Protein AF-A0A6V7KKI3-F1 (afdb_monomer_lite)

Organism: NCBI:txid1563983

Radius of gyration: 18.12 Å; chains: 1; bounding box: 39×19×42 Å

Foldseek 3Di:
DVVVLCVDPVRVVVDDVVVCVVCVPVPDDDDDWDWDQDPVGIDTPDDDDDD

InterPro domains:
  IPR036005 Creatinase/aminopeptidase-like [G3DSA:3.90.230.10] (1-51)
  IPR036005 Creatinase/aminopeptidase-like [SSF55920] (20-50)
  IPR052433 Xaa-Pro dipeptidase-like [PTHR43226] (4-51)

pLDDT: mean 96.86, std 2.5, range [81.44, 98.62]

Secondary structure (DSSP, 8-state):
-HHHHHH-HHHHTT--HHHHHTTTT---------EEEETTEEEE-------

Structure (mmCIF, N/CA/C/O backbone):
data_AF-A0A6V7KKI3-F1
#
_entry.id   AF-A0A6V7KKI3-F1
#
loop_
_atom_site.group_PDB
_atom_site.id
_atom_site.type_symbol
_atom_site.label_atom_id
_atom_site.label_alt_id
_atom_site.label_comp_id
_atom_site.label_asym_id
_atom_site.label_entity_id
_atom_site.label_seq_id
_atom_site.pdbx_PDB_ins_code
_atom_site.Cartn_x
_atom_site.Cartn_y
_atom_site.Cartn_z
_atom_site.occupancy
_atom_site.B_iso_or_equiv
_atom_site.auth_seq_id
_atom_site.auth_comp_id
_atom_site.auth_asym_id
_atom_site.auth_atom_id
_atom_site.pdbx_PDB_model_num
ATOM 1 N N . MET A 1 1 ? -8.048 -10.722 13.122 1.00 81.44 1 MET A N 1
ATOM 2 C CA . MET A 1 1 ? -6.953 -9.735 13.265 1.00 81.44 1 MET A CA 1
ATOM 3 C C . MET A 1 1 ? -7.392 -8.505 14.067 1.00 81.44 1 MET A C 1
ATOM 5 O O . MET A 1 1 ? -6.961 -8.371 15.203 1.00 81.44 1 MET A O 1
ATOM 9 N N . LEU A 1 2 ? -8.302 -7.656 13.562 1.00 95.25 2 LEU A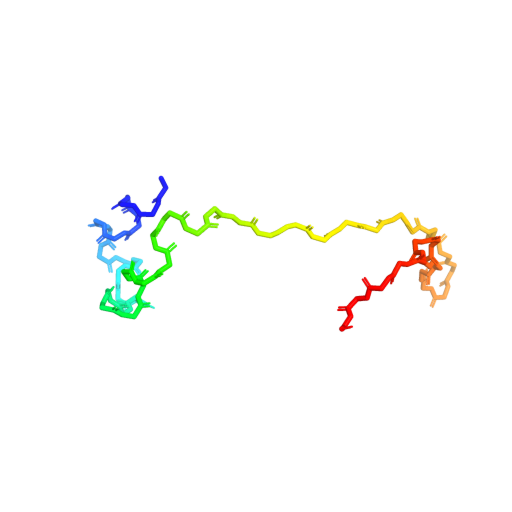 N 1
ATOM 10 C CA . LEU A 1 2 ? -8.652 -6.384 14.228 1.00 9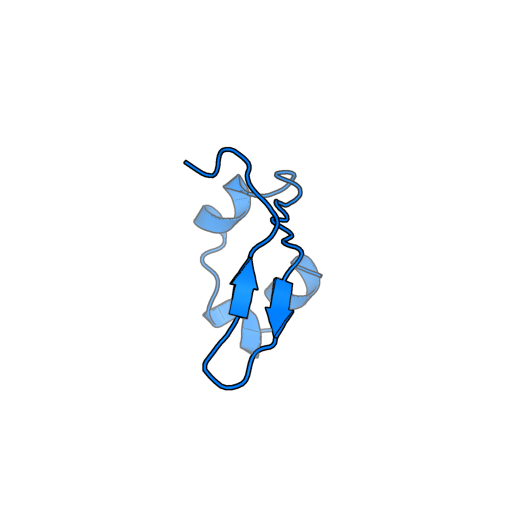5.25 2 LEU A CA 1
ATOM 11 C C . LEU A 1 2 ? -9.242 -6.538 15.644 1.00 95.25 2 LEU A C 1
ATOM 13 O O . LEU A 1 2 ? -8.874 -5.798 16.548 1.00 95.25 2 LEU A O 1
ATOM 17 N N . ASN A 1 3 ? -10.104 -7.536 15.868 1.00 95.81 3 ASN A N 1
ATOM 18 C CA . ASN A 1 3 ? -10.670 -7.793 17.200 1.00 95.81 3 ASN A CA 1
ATOM 19 C C . ASN A 1 3 ? -9.596 -8.203 18.219 1.00 95.81 3 ASN A C 1
ATOM 21 O O . ASN A 1 3 ? -9.665 -7.791 19.371 1.00 95.81 3 ASN A O 1
ATOM 25 N N . ALA A 1 4 ? -8.582 -8.959 17.787 1.00 97.50 4 ALA A N 1
ATOM 26 C CA . ALA A 1 4 ? -7.472 -9.345 18.653 1.00 97.50 4 ALA A CA 1
ATOM 27 C C . ALA A 1 4 ? -6.654 -8.112 19.071 1.00 97.50 4 ALA A C 1
ATOM 29 O O . ALA A 1 4 ? -6.378 -7.931 20.255 1.00 97.50 4 ALA A O 1
ATOM 30 N N . ALA A 1 5 ? -6.365 -7.207 18.130 1.00 96.88 5 ALA A N 1
ATOM 31 C CA . ALA A 1 5 ? -5.655 -5.964 18.427 1.00 96.88 5 ALA A CA 1
ATOM 32 C C . ALA A 1 5 ? -6.450 -5.038 19.364 1.00 96.88 5 ALA A C 1
ATOM 34 O O . ALA A 1 5 ? -5.891 -4.487 20.309 1.00 96.88 5 ALA A O 1
ATOM 35 N N . LEU A 1 6 ? -7.769 -4.935 19.170 1.00 96.50 6 LEU A N 1
ATOM 36 C CA . LEU A 1 6 ? -8.651 -4.211 20.088 1.00 96.50 6 LEU A CA 1
ATOM 37 C C . LEU A 1 6 ? -8.719 -4.872 21.467 1.00 96.50 6 LEU A C 1
ATOM 39 O O . LEU A 1 6 ? -8.869 -4.171 22.460 1.00 96.50 6 LEU A O 1
ATOM 43 N N . SER A 1 7 ? -8.575 -6.193 21.572 1.00 97.00 7 SER A N 1
ATOM 44 C CA . SER A 1 7 ? -8.550 -6.878 22.870 1.00 97.00 7 SER A CA 1
ATOM 45 C C . SER A 1 7 ? -7.226 -6.696 23.625 1.00 97.00 7 SER A C 1
ATOM 47 O O . SER A 1 7 ? -7.240 -6.684 24.853 1.00 97.00 7 SER A O 1
ATOM 49 N N . ASN A 1 8 ? -6.111 -6.442 22.935 1.00 98.06 8 ASN A N 1
ATOM 50 C CA . ASN A 1 8 ? -4.789 -6.260 23.537 1.00 98.06 8 ASN A CA 1
ATOM 51 C C . ASN A 1 8 ? -4.577 -4.814 24.043 1.00 98.06 8 ASN A C 1
ATOM 53 O O . ASN A 1 8 ? -4.475 -3.906 23.217 1.00 98.06 8 ASN A O 1
ATOM 57 N N . PRO A 1 9 ? -4.424 -4.561 25.360 1.00 97.50 9 PRO A N 1
ATOM 58 C CA . PRO A 1 9 ? -4.219 -3.209 25.893 1.00 97.50 9 PRO A CA 1
ATOM 59 C C . PRO A 1 9 ? -3.000 -2.486 25.306 1.00 97.50 9 PRO A C 1
ATOM 61 O O . PRO A 1 9 ? -3.066 -1.282 25.064 1.00 97.50 9 PRO A O 1
ATOM 64 N N . LYS A 1 10 ? -1.920 -3.224 24.998 1.00 98.06 10 LYS A N 1
ATOM 65 C CA . LYS A 1 10 ? -0.702 -2.650 24.402 1.00 98.06 10 LYS A CA 1
ATOM 66 C C . LYS A 1 10 ? -0.946 -2.086 22.999 1.00 98.06 10 LYS A C 1
ATOM 68 O O . LYS A 1 10 ? -0.224 -1.186 22.593 1.00 98.06 10 LYS A O 1
ATOM 73 N N . GLN A 1 11 ? -1.945 -2.591 22.272 1.00 97.62 11 GLN A N 1
ATOM 74 C CA . GLN A 1 11 ? -2.292 -2.146 20.915 1.00 97.62 11 GLN A CA 1
ATOM 75 C C . GLN A 1 11 ? -3.517 -1.218 20.904 1.00 97.62 11 GLN A C 1
ATOM 77 O O . GLN A 1 11 ? -3.526 -0.220 20.185 1.00 97.62 11 GLN A O 1
ATOM 82 N N . ARG A 1 12 ? -4.530 -1.505 21.732 1.00 97.25 12 ARG A N 1
ATOM 83 C CA . ARG A 1 12 ? -5.793 -0.753 21.836 1.00 97.25 12 ARG A CA 1
ATOM 84 C C . ARG A 1 12 ? -5.589 0.732 22.129 1.00 97.25 12 ARG A C 1
ATOM 86 O O . ARG A 1 12 ? -6.356 1.540 21.620 1.00 97.25 12 ARG A O 1
ATOM 93 N N . GLN A 1 13 ? -4.570 1.087 22.913 1.00 97.00 13 GLN A N 1
ATOM 94 C CA . GLN A 1 13 ? -4.263 2.480 23.271 1.00 97.00 13 GLN A CA 1
ATOM 95 C C . GLN A 1 13 ? -4.041 3.405 22.059 1.00 97.00 13 GLN A C 1
ATOM 97 O O . GLN A 1 13 ? -4.207 4.613 22.180 1.00 97.00 13 GLN A O 1
ATOM 102 N N . TYR A 1 14 ? -3.722 2.849 20.885 1.00 97.12 14 TYR A N 1
ATOM 103 C CA . TYR A 1 14 ? -3.514 3.602 19.644 1.00 97.12 14 TYR A CA 1
ATOM 104 C C . TYR A 1 14 ? -4.763 3.680 18.745 1.00 97.12 14 TYR A C 1
ATOM 106 O O . TYR A 1 14 ? -4.692 4.219 17.643 1.00 97.12 14 TYR A O 1
ATOM 114 N N . MET A 1 15 ? -5.904 3.118 19.162 1.00 97.06 15 MET A N 1
ATOM 115 C CA . MET A 1 15 ? -7.096 2.966 18.320 1.00 97.06 15 MET A CA 1
ATOM 116 C C . MET A 1 15 ? -8.296 3.748 18.864 1.00 97.06 15 MET A C 1
ATOM 118 O O . MET A 1 15 ? -8.789 3.474 19.956 1.00 97.06 15 MET A O 1
ATOM 122 N N . VAL A 1 16 ? -8.846 4.656 18.053 1.00 97.19 16 VAL A N 1
ATOM 123 C CA . VAL A 1 16 ? -10.118 5.340 18.345 1.00 97.19 16 VAL A CA 1
ATOM 124 C C . VAL A 1 16 ? -11.274 4.500 17.797 1.00 97.19 16 VAL A C 1
ATOM 126 O O .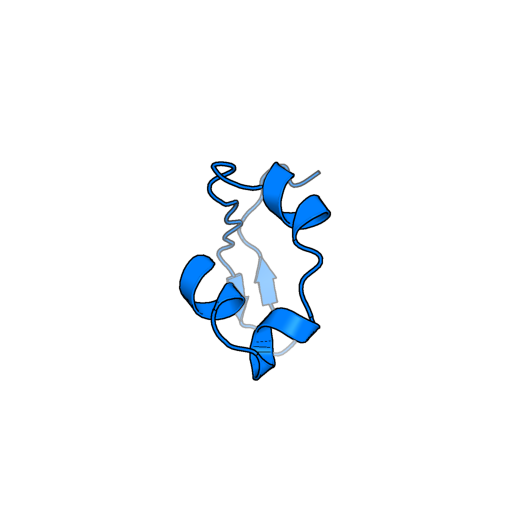 VAL A 1 16 ? -11.552 4.523 16.595 1.00 97.19 16 VAL A O 1
ATOM 129 N N . GLN A 1 17 ? -11.934 3.733 18.667 1.00 95.00 17 GLN A N 1
ATOM 130 C CA . GLN A 1 17 ? -12.897 2.699 18.257 1.00 95.00 17 GLN A CA 1
ATOM 131 C C . GLN A 1 17 ? -14.057 3.248 17.417 1.00 95.00 17 GLN A C 1
ATOM 133 O O . GLN A 1 17 ? -14.362 2.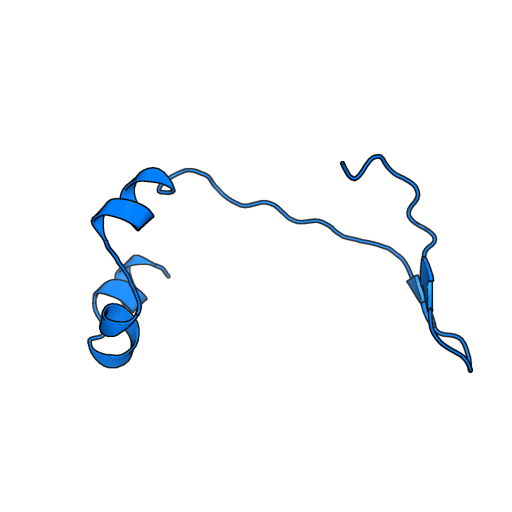675 16.372 1.00 95.00 17 GLN A O 1
ATOM 138 N N . ASP A 1 18 ? -14.621 4.397 17.792 1.00 96.44 18 ASP A N 1
ATOM 139 C CA . ASP A 1 18 ? -15.746 5.003 17.065 1.00 96.44 18 ASP A CA 1
ATOM 140 C C . ASP A 1 18 ? -15.359 5.427 15.643 1.00 96.44 18 ASP A C 1
ATOM 142 O O . ASP A 1 18 ? -16.132 5.291 14.695 1.00 96.44 18 ASP A O 1
ATOM 146 N N . LYS A 1 19 ? -14.118 5.895 15.457 1.00 96.88 19 LYS A N 1
ATOM 147 C CA . LYS A 1 19 ? -13.597 6.249 14.130 1.00 96.88 19 LYS A CA 1
ATOM 148 C C . LYS A 1 19 ? -13.271 5.014 13.299 1.00 96.88 19 LYS A C 1
ATOM 150 O O . LYS A 1 19 ? -13.352 5.088 12.079 1.00 96.88 19 LYS A O 1
ATOM 155 N N . LEU A 1 20 ? -12.900 3.909 13.937 1.00 96.19 20 LEU A N 1
ATOM 156 C CA . LEU A 1 20 ? -12.581 2.642 13.285 1.00 96.19 20 LEU A CA 1
ATOM 157 C C . LEU A 1 20 ? -13.842 1.869 12.869 1.00 96.19 20 LEU A C 1
ATOM 159 O O . LEU A 1 20 ? -13.829 1.183 11.848 1.00 96.19 20 LEU A O 1
ATOM 163 N N . ALA A 1 21 ? -14.935 1.995 13.628 1.00 96.00 21 ALA A N 1
ATOM 164 C CA . ALA A 1 21 ? -16.197 1.301 13.374 1.00 96.00 21 ALA A CA 1
ATOM 165 C C . ALA A 1 21 ? -16.723 1.538 11.949 1.00 96.00 21 ALA A C 1
ATOM 167 O O . ALA A 1 21 ? -17.154 0.590 11.296 1.00 96.00 21 ALA A O 1
ATOM 168 N N . LYS A 1 22 ? -16.581 2.763 11.424 1.00 97.12 22 LYS A N 1
ATOM 169 C CA . LYS A 1 22 ? -17.013 3.128 10.062 1.00 97.12 22 LYS A CA 1
ATOM 170 C C . LYS A 1 22 ? -16.275 2.392 8.931 1.00 97.12 22 LYS A C 1
ATOM 172 O O . LYS A 1 22 ? -16.742 2.413 7.803 1.00 97.12 22 LYS A O 1
ATOM 177 N N . PHE A 1 23 ? -15.129 1.768 9.214 1.00 96.56 23 PHE A N 1
ATOM 178 C CA . PHE A 1 23 ? -14.345 1.002 8.236 1.00 96.56 23 PHE A CA 1
ATOM 179 C C . PHE A 1 23 ? -14.548 -0.516 8.365 1.00 96.56 23 PHE A C 1
ATOM 181 O O . PHE A 1 23 ? -13.923 -1.298 7.646 1.00 96.56 23 PHE A O 1
ATOM 188 N N . ARG A 1 24 ? -15.413 -0.978 9.279 1.00 95.69 24 ARG A N 1
ATOM 189 C CA . ARG A 1 24 ? -15.785 -2.396 9.344 1.00 95.69 24 ARG A CA 1
ATOM 190 C C . ARG A 1 24 ? -16.504 -2.794 8.059 1.00 95.69 24 ARG A C 1
ATOM 192 O O . ARG A 1 24 ? -17.389 -2.089 7.599 1.00 95.69 24 ARG A O 1
ATOM 199 N N . GLY A 1 25 ? -16.104 -3.927 7.485 1.00 95.00 25 GLY A N 1
ATOM 200 C CA . GLY A 1 25 ? -16.675 -4.411 6.227 1.00 95.00 25 GLY A CA 1
ATOM 201 C C . GLY A 1 25 ? -16.209 -3.661 4.975 1.00 95.00 25 GLY A C 1
ATOM 202 O O . GLY A 1 25 ? -16.590 -4.065 3.887 1.00 95.00 25 GLY A O 1
ATOM 203 N N . PHE A 1 26 ? -15.343 -2.643 5.095 1.00 97.31 26 PHE A N 1
ATOM 204 C CA . PHE A 1 26 ? -14.763 -1.946 3.937 1.00 97.31 26 PHE A CA 1
ATOM 205 C C . PHE A 1 26 ? -13.984 -2.893 3.005 1.00 97.31 26 PHE A C 1
ATOM 207 O O . PHE A 1 26 ? -13.857 -2.642 1.813 1.00 97.31 26 PHE A O 1
ATOM 214 N N . GLY A 1 27 ? -13.461 -3.992 3.554 1.00 95.50 27 GLY A N 1
ATOM 215 C CA . GLY A 1 27 ? -12.567 -4.898 2.846 1.00 95.50 27 GLY A CA 1
ATOM 216 C C . GLY A 1 27 ? -11.138 -4.379 2.934 1.00 95.50 27 GLY A C 1
ATOM 217 O O . GLY A 1 27 ? -10.587 -4.267 4.030 1.00 95.50 27 GLY A O 1
ATOM 218 N N . GLY A 1 28 ? -10.546 -4.055 1.791 1.00 96.50 28 GLY A N 1
ATOM 219 C CA . GLY A 1 28 ? -9.203 -3.502 1.694 1.00 96.50 28 GLY A CA 1
ATOM 220 C C . GLY A 1 28 ? -8.889 -3.097 0.260 1.00 96.50 28 GLY A C 1
ATOM 221 O O . GLY A 1 28 ? -9.509 -3.588 -0.679 1.00 96.50 28 GLY A O 1
ATOM 222 N N . VAL A 1 29 ? -7.921 -2.202 0.100 1.00 97.56 29 VAL A N 1
ATOM 223 C CA . VAL A 1 29 ? -7.406 -1.783 -1.207 1.00 97.56 29 VAL A CA 1
ATOM 224 C C . VAL A 1 29 ? -5.965 -2.261 -1.314 1.00 97.56 29 VAL A C 1
ATOM 226 O O . VAL A 1 29 ? -5.195 -2.106 -0.367 1.00 97.56 29 VAL A O 1
ATOM 229 N N . ARG A 1 30 ? -5.606 -2.840 -2.462 1.00 98.19 30 ARG A N 1
ATOM 230 C CA . ARG A 1 30 ? -4.223 -3.165 -2.822 1.00 98.19 30 ARG A CA 1
ATOM 231 C C . ARG A 1 30 ? -3.894 -2.475 -4.137 1.00 98.19 30 ARG A C 1
ATOM 233 O O . ARG A 1 30 ? -4.636 -2.611 -5.104 1.00 98.19 30 ARG A O 1
ATOM 240 N N . ILE A 1 31 ? -2.784 -1.753 -4.138 1.00 97.88 31 ILE A N 1
ATOM 241 C CA . ILE A 1 31 ? -2.126 -1.239 -5.332 1.00 97.88 31 ILE A CA 1
ATOM 242 C C . ILE A 1 31 ? -0.823 -2.018 -5.465 1.00 97.88 31 ILE A C 1
ATOM 244 O O . ILE A 1 31 ? -0.091 -2.166 -4.489 1.00 97.88 31 ILE A O 1
ATOM 248 N N . GLU A 1 32 ? -0.598 -2.557 -6.652 1.00 98.31 32 GLU A N 1
ATOM 249 C CA . GLU A 1 32 ? 0.531 -3.409 -6.998 1.00 98.31 32 GLU A CA 1
ATOM 250 C C . GLU A 1 32 ? 1.119 -2.882 -8.311 1.00 98.31 32 GLU A C 1
ATOM 252 O O . GLU A 1 32 ? 0.368 -2.393 -9.166 1.00 98.31 32 GLU A O 1
ATOM 257 N N . ASP A 1 33 ? 2.446 -2.899 -8.404 1.00 98.25 33 ASP A N 1
ATOM 258 C CA . ASP A 1 33 ? 3.239 -2.362 -9.508 1.00 98.25 33 ASP A CA 1
ATOM 259 C C . ASP A 1 33 ? 4.376 -3.341 -9.826 1.00 98.25 33 ASP A C 1
ATOM 261 O O . ASP A 1 33 ? 5.068 -3.809 -8.919 1.00 98.25 33 ASP A O 1
ATOM 265 N N . ASP A 1 34 ? 4.603 -3.577 -11.114 1.00 98.62 34 ASP A N 1
ATOM 266 C CA . ASP A 1 34 ? 5.788 -4.257 -11.633 1.00 98.62 34 ASP A CA 1
ATOM 267 C C . ASP A 1 34 ? 6.918 -3.243 -11.864 1.00 98.62 34 ASP A C 1
ATOM 269 O O . ASP A 1 34 ? 6.743 -2.257 -12.589 1.00 98.62 34 ASP A O 1
ATOM 273 N N . VAL A 1 35 ? 8.090 -3.488 -11.265 1.00 98.44 35 VAL A N 1
ATOM 274 C CA . VAL A 1 35 ? 9.248 -2.581 -11.338 1.00 98.44 35 VAL A CA 1
ATOM 275 C C . VAL A 1 35 ? 10.542 -3.303 -11.719 1.00 98.44 35 VAL A C 1
ATOM 277 O O . VAL A 1 35 ? 10.798 -4.426 -11.281 1.00 98.44 35 VAL A O 1
ATOM 280 N N . LEU A 1 36 ? 11.395 -2.626 -12.487 1.00 98.31 36 LEU A N 1
ATOM 281 C CA . LEU A 1 36 ? 12.770 -3.033 -12.774 1.00 98.31 36 LEU A CA 1
ATOM 282 C C . LEU A 1 36 ? 13.736 -2.286 -11.852 1.00 98.31 36 LEU A C 1
ATOM 284 O O . LEU A 1 36 ? 13.745 -1.058 -11.820 1.00 98.31 36 LEU A O 1
ATOM 288 N N . ILE A 1 37 ? 14.587 -3.022 -11.135 1.00 98.56 37 ILE A N 1
ATOM 289 C CA . ILE A 1 37 ? 15.684 -2.435 -10.356 1.00 98.56 37 ILE A CA 1
ATOM 290 C C . ILE A 1 37 ? 16.845 -2.087 -11.294 1.00 98.56 37 ILE A C 1
ATOM 292 O O . ILE A 1 37 ? 17.269 -2.912 -12.100 1.00 98.56 37 ILE A O 1
ATOM 296 N N . THR A 1 38 ? 17.387 -0.882 -11.155 1.00 98.44 38 THR A N 1
ATOM 297 C CA . THR A 1 38 ? 18.534 -0.362 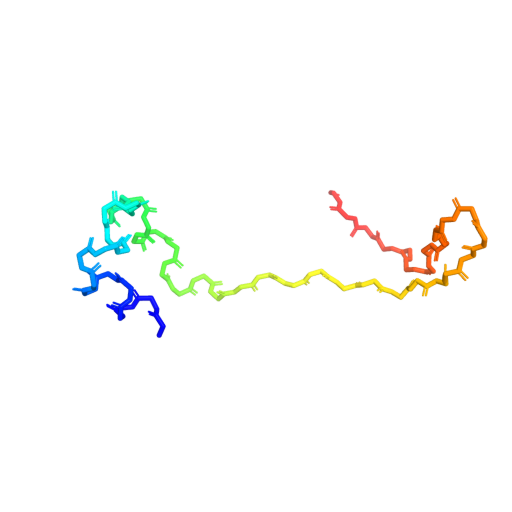-11.915 1.00 98.44 38 THR A CA 1
ATOM 298 C C . THR A 1 38 ? 19.621 0.125 -10.953 1.00 98.44 38 THR A C 1
ATOM 300 O O . THR A 1 38 ? 19.385 0.227 -9.749 1.00 98.44 38 THR A O 1
ATOM 303 N N . GLU A 1 39 ? 20.812 0.462 -11.456 1.00 98.56 39 GLU A N 1
ATOM 304 C CA . GLU A 1 39 ? 21.899 1.007 -10.619 1.00 98.56 39 GLU A CA 1
ATOM 305 C C . GLU A 1 39 ? 21.517 2.301 -9.875 1.00 98.56 39 GLU A C 1
ATOM 307 O O . GLU A 1 39 ? 22.017 2.546 -8.780 1.00 98.56 39 GLU A O 1
ATOM 312 N N . ASN A 1 40 ? 20.599 3.096 -10.436 1.00 98.25 40 ASN A N 1
ATOM 313 C CA . ASN A 1 40 ? 20.265 4.434 -9.942 1.00 98.25 40 ASN A CA 1
ATOM 314 C C . ASN A 1 40 ? 18.856 4.524 -9.324 1.00 98.25 40 ASN A C 1
ATOM 316 O O . ASN A 1 40 ? 18.428 5.610 -8.935 1.00 98.25 40 ASN A O 1
ATOM 320 N N . GLY A 1 41 ? 18.112 3.414 -9.233 1.00 98.25 41 GLY A N 1
ATOM 321 C CA . GLY A 1 41 ? 16.741 3.405 -8.712 1.00 98.25 41 GLY A CA 1
ATOM 322 C C . GLY A 1 41 ? 15.861 2.324 -9.335 1.00 98.25 41 GLY A C 1
ATOM 323 O O . GLY A 1 41 ? 16.335 1.227 -9.626 1.00 98.25 41 GLY A O 1
ATOM 324 N N . VAL A 1 42 ? 14.577 2.630 -9.551 1.00 98.38 42 VAL A N 1
ATOM 325 C CA . VAL A 1 42 ? 13.612 1.707 -10.171 1.00 98.38 42 VAL A CA 1
ATOM 326 C C . VAL A 1 42 ? 12.899 2.343 -11.360 1.00 98.38 42 VAL A C 1
ATOM 328 O O . VAL A 1 42 ? 12.561 3.526 -11.322 1.00 98.38 42 VAL A O 1
ATOM 331 N N . GLU A 1 43 ? 12.630 1.547 -12.387 1.00 98.19 43 GLU A N 1
ATOM 332 C CA . GLU A 1 43 ? 11.715 1.891 -13.474 1.00 98.19 43 GLU A CA 1
ATOM 333 C C . GLU A 1 43 ? 10.383 1.170 -13.241 1.00 98.19 43 GLU A C 1
ATOM 335 O O . GLU A 1 43 ? 10.363 -0.045 -13.054 1.00 98.19 43 GLU A O 1
ATOM 340 N N . ASN A 1 44 ? 9.271 1.909 -13.208 1.00 98.06 44 ASN A N 1
ATOM 341 C CA . ASN A 1 44 ? 7.940 1.325 -13.033 1.00 98.06 44 ASN A CA 1
ATOM 342 C C . ASN A 1 44 ? 7.297 1.058 -14.400 1.00 98.06 44 ASN A C 1
ATOM 344 O O . ASN A 1 44 ? 7.085 1.985 -15.183 1.00 98.06 44 ASN A O 1
ATOM 348 N N . PHE A 1 45 ? 6.961 -0.204 -14.667 1.00 98.06 45 PHE A N 1
ATOM 349 C CA . PHE A 1 45 ? 6.331 -0.637 -15.916 1.00 98.06 45 PHE A CA 1
ATOM 350 C C . PHE A 1 45 ? 4.802 -0.562 -15.888 1.00 98.06 45 PHE A C 1
ATOM 352 O O . PHE A 1 45 ? 4.147 -0.654 -16.926 1.00 98.06 45 PHE A O 1
ATOM 359 N N . THR A 1 46 ? 4.207 -0.374 -14.715 1.00 98.12 46 THR A N 1
ATOM 360 C CA . THR A 1 46 ? 2.758 -0.324 -14.538 1.00 98.12 46 THR A CA 1
ATOM 361 C C . THR A 1 46 ? 2.232 1.088 -14.796 1.00 98.12 46 THR A C 1
ATOM 363 O O . THR A 1 46 ? 2.378 1.992 -13.975 1.00 98.12 46 THR A O 1
ATOM 366 N N . GLN A 1 47 ? 1.572 1.278 -15.943 1.00 96.75 47 GLN A N 1
ATOM 367 C CA . GLN A 1 47 ? 0.932 2.544 -16.320 1.00 96.75 47 GLN A CA 1
ATOM 368 C C . GLN A 1 47 ? -0.595 2.420 -16.292 1.00 96.75 47 GLN A C 1
ATOM 370 O O . GLN A 1 47 ? -1.228 1.997 -17.257 1.00 96.75 47 GLN A O 1
ATOM 375 N N . VAL A 1 48 ? -1.192 2.804 -15.164 1.00 97.62 48 VAL A N 1
ATOM 376 C CA . VAL A 1 48 ? -2.646 2.801 -14.936 1.00 97.62 48 VAL A CA 1
ATOM 377 C C . VAL A 1 48 ? -3.076 4.100 -14.244 1.00 97.62 48 VAL A C 1
ATOM 379 O O . VAL A 1 48 ? -2.238 4.745 -13.610 1.00 97.62 48 VAL A O 1
ATOM 382 N N . PRO A 1 49 ? -4.357 4.511 -14.307 1.00 97.62 49 PRO A N 1
ATOM 383 C CA . PRO A 1 49 ? -4.849 5.631 -13.508 1.00 97.62 49 PRO A CA 1
ATOM 384 C C . PRO A 1 49 ? -4.644 5.378 -12.008 1.00 97.62 49 PRO A C 1
ATOM 386 O O . PRO A 1 49 ? -4.956 4.299 -11.500 1.00 97.62 49 PRO A O 1
ATOM 389 N N . ARG A 1 50 ? -4.113 6.375 -11.293 1.00 95.81 50 ARG A N 1
ATOM 390 C CA . ARG A 1 50 ? -3.803 6.284 -9.854 1.00 95.81 50 ARG A CA 1
ATOM 391 C C . ARG A 1 50 ? -4.511 7.340 -8.995 1.00 95.81 50 ARG A C 1
ATOM 393 O O . ARG A 1 50 ? -4.458 7.221 -7.773 1.00 95.81 50 ARG A O 1
ATOM 400 N N . THR A 1 51 ? -5.154 8.341 -9.603 1.00 92.06 51 THR A N 1
ATOM 401 C CA . TH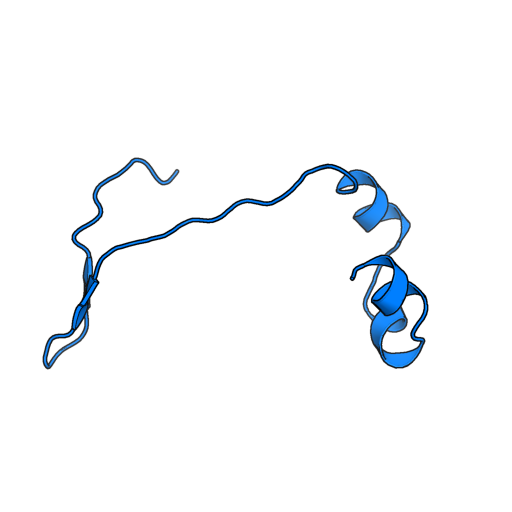R A 1 51 ? -5.739 9.516 -8.925 1.00 92.06 51 THR A CA 1
ATOM 402 C C . THR A 1 51 ? -7.133 9.831 -9.423 1.00 92.06 51 THR A C 1
ATOM 404 O O . THR A 1 51 ? -7.308 9.763 -10.661 1.00 92.06 51 THR A O 1
#

Sequence (51 aa):
MLNAALSNPKQRQYMVQDKLAKFRGFGGVRIEDDVLITENGVENFTQVPRT